Protein AF-A0A382MYG5-F1 (afdb_monomer_lite)

Radius of gyration: 11.81 Å; chains: 1; bounding box: 28×28×29 Å

InterPro domains:
  IPR041071 DAHP synthase ferredoxin-like domain [PF18152] (1-73)

Foldseek 3Di:
DKWKFDWPDDCPDPLNVVLVVVLVPDPQWDWDWDWDDDPPTIIIMIDTPGPCVPPDQVVSCPRPGTDHDDDPDD

pLDDT: mean 89.9, std 5.14, range [57.81, 94.56]

Organism: NCBI:txid408172

Sequence (74 aa):
MLVILHPNTDESAEEFKRTWKHLQGLPEIRLQKHHVQGKGQRLTEIYLIGNTTKVDSEEIESLPSVESVIRISH

Structure (mmCIF, N/CA/C/O backbone):
data_AF-A0A382MYG5-F1
#
_entry.id   AF-A0A382MYG5-F1
#
loop_
_atom_site.group_PDB
_atom_site.id
_atom_site.type_symbol
_atom_site.label_atom_id
_atom_site.label_alt_id
_atom_site.label_comp_id
_atom_site.label_asym_id
_atom_site.label_entity_id
_atom_site.label_seq_id
_atom_site.pdbx_PDB_ins_code
_atom_site.Cartn_x
_atom_site.Cartn_y
_atom_site.Cartn_z
_atom_site.occupancy
_atom_site.B_iso_or_equiv
_atom_site.auth_seq_id
_atom_site.auth_comp_id
_atom_site.auth_asym_id
_atom_site.auth_atom_id
_atom_site.pdbx_PDB_model_num
ATOM 1 N N . MET A 1 1 ? -3.553 -7.905 -9.828 1.00 92.12 1 MET A N 1
ATOM 2 C CA . MET A 1 1 ? -3.083 -8.076 -8.431 1.00 92.12 1 MET A CA 1
ATOM 3 C C . MET A 1 1 ? -3.953 -7.203 -7.539 1.00 92.12 1 MET A C 1
ATOM 5 O O . MET A 1 1 ? -4.420 -6.172 -8.005 1.00 92.12 1 MET A O 1
ATOM 9 N N . LEU A 1 2 ? -4.239 -7.637 -6.321 1.00 94.00 2 LEU A N 1
ATOM 10 C CA . LEU A 1 2 ? -5.091 -6.954 -5.355 1.00 94.00 2 LEU A CA 1
ATOM 11 C C . LEU A 1 2 ? -4.260 -6.662 -4.109 1.00 94.00 2 LEU A C 1
ATOM 13 O O . LEU A 1 2 ? -3.584 -7.552 -3.610 1.00 94.00 2 LEU A O 1
ATOM 17 N N . VAL A 1 3 ? -4.303 -5.427 -3.632 1.00 94.56 3 VAL A N 1
ATOM 18 C CA . VAL A 1 3 ? -3.609 -4.982 -2.422 1.00 94.56 3 VAL A CA 1
ATOM 19 C C . VAL A 1 3 ? -4.667 -4.590 -1.406 1.00 94.56 3 VAL A C 1
ATOM 21 O O . VAL A 1 3 ? -5.543 -3.778 -1.708 1.00 94.56 3 VAL A O 1
ATOM 24 N N . ILE A 1 4 ? -4.598 -5.177 -0.220 1.00 94.12 4 ILE A N 1
ATOM 25 C CA . ILE A 1 4 ? -5.502 -4.895 0.890 1.00 94.12 4 ILE A CA 1
ATOM 26 C C . ILE A 1 4 ? -4.725 -4.056 1.895 1.00 94.12 4 ILE A C 1
ATOM 28 O O . ILE A 1 4 ? -3.625 -4.431 2.301 1.00 94.12 4 ILE A O 1
ATOM 32 N N . LEU A 1 5 ? -5.272 -2.900 2.262 1.00 94.19 5 LEU A N 1
ATOM 33 C CA . LEU A 1 5 ? -4.693 -2.058 3.304 1.00 94.19 5 LEU A CA 1
ATOM 34 C C . LEU A 1 5 ? -5.221 -2.446 4.682 1.00 94.19 5 LEU A C 1
ATOM 36 O O . LEU A 1 5 ? -6.292 -3.046 4.794 1.00 94.19 5 LEU A O 1
ATOM 40 N N . HIS A 1 6 ? -4.513 -2.013 5.722 1.00 93.19 6 HIS A N 1
ATOM 41 C CA . HIS A 1 6 ? -4.953 -2.199 7.099 1.00 93.19 6 HIS A CA 1
ATOM 42 C C . HIS A 1 6 ? -6.374 -1.656 7.345 1.00 93.19 6 HIS A C 1
ATOM 44 O O . HIS A 1 6 ? -6.786 -0.642 6.754 1.00 93.19 6 HIS A O 1
ATOM 50 N N . PRO A 1 7 ? -7.149 -2.290 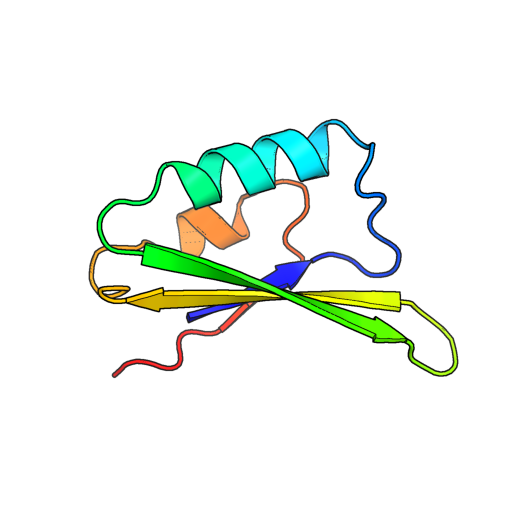8.238 1.00 90.94 7 PRO A N 1
ATOM 51 C CA . PRO A 1 7 ? -8.488 -1.835 8.562 1.00 90.94 7 PRO A CA 1
ATOM 52 C C . PRO A 1 7 ? -8.455 -0.422 9.138 1.00 90.94 7 PRO A C 1
ATOM 54 O O . PRO A 1 7 ? -7.612 -0.071 9.959 1.00 90.94 7 PRO A O 1
ATOM 57 N N . ASN A 1 8 ? -9.414 0.397 8.708 1.00 87.12 8 ASN A N 1
ATOM 58 C CA . ASN A 1 8 ? -9.532 1.803 9.090 1.00 87.12 8 ASN A CA 1
ATOM 59 C C . ASN A 1 8 ? -8.296 2.654 8.741 1.00 87.12 8 ASN A C 1
ATOM 61 O O . ASN A 1 8 ? -8.103 3.703 9.353 1.00 87.12 8 ASN A O 1
ATOM 65 N N . THR A 1 9 ? -7.501 2.245 7.739 1.00 86.31 9 THR A N 1
ATOM 66 C CA . THR A 1 9 ? -6.390 3.057 7.216 1.00 86.31 9 THR A CA 1
ATOM 67 C C . THR A 1 9 ? -6.869 4.472 6.919 1.00 86.31 9 THR A C 1
ATOM 69 O O . THR A 1 9 ? -7.867 4.666 6.218 1.00 86.31 9 THR A O 1
ATOM 72 N N . ASP A 1 10 ? -6.150 5.457 7.444 1.00 86.56 10 ASP A N 1
ATOM 73 C CA . ASP A 1 10 ? -6.411 6.861 7.178 1.00 86.56 10 ASP A CA 1
ATOM 74 C C . ASP A 1 10 ? -5.700 7.297 5.888 1.00 86.56 10 ASP A C 1
ATOM 76 O O . ASP A 1 10 ? -4.493 7.138 5.729 1.00 86.56 10 ASP A O 1
ATOM 80 N N . GLU A 1 11 ? -6.453 7.851 4.939 1.00 83.62 11 GLU A N 1
ATOM 81 C CA . GLU A 1 11 ? -5.917 8.241 3.625 1.00 83.62 11 GLU A CA 1
ATOM 82 C C . GLU A 1 11 ? -5.108 9.548 3.681 1.00 83.62 11 GLU A C 1
ATOM 84 O O . GLU A 1 11 ? -4.394 9.899 2.737 1.00 83.62 11 GLU A O 1
ATOM 89 N N . SER A 1 12 ? -5.219 10.296 4.782 1.00 86.25 12 SER A N 1
ATOM 90 C CA . SER A 1 12 ? -4.432 11.501 5.024 1.00 86.25 12 SER A CA 1
ATOM 91 C C . SER A 1 12 ? -3.085 11.195 5.687 1.00 86.25 12 SER A C 1
ATOM 93 O O . SER A 1 12 ? -2.176 12.032 5.595 1.00 86.25 12 SER A O 1
ATOM 95 N N . ALA A 1 13 ? -2.929 9.997 6.263 1.00 90.12 13 ALA A N 1
ATOM 96 C CA . ALA A 1 13 ? -1.697 9.526 6.877 1.00 90.12 13 ALA A CA 1
ATOM 97 C C . ALA A 1 13 ? -0.532 9.472 5.879 1.00 90.12 13 ALA A C 1
ATOM 99 O O . ALA A 1 13 ? -0.686 9.194 4.684 1.00 90.12 13 ALA A O 1
ATOM 100 N N . GLU A 1 14 ? 0.675 9.731 6.380 1.00 90.19 14 GLU A N 1
ATOM 101 C CA . GLU A 1 14 ? 1.889 9.697 5.562 1.00 90.19 14 GLU A CA 1
ATOM 102 C C . GLU A 1 14 ? 2.188 8.296 5.024 1.00 90.19 14 GLU A C 1
ATOM 104 O O . GLU A 1 14 ? 2.659 8.163 3.895 1.00 90.19 14 GLU A O 1
ATOM 109 N N . GLU A 1 15 ? 1.869 7.257 5.794 1.00 89.50 15 GLU A N 1
ATOM 110 C CA . GLU A 1 15 ? 2.043 5.856 5.403 1.00 89.50 15 GLU A CA 1
ATOM 111 C C . GLU A 1 15 ? 1.213 5.521 4.159 1.00 89.50 15 GLU A C 1
ATOM 113 O O . GLU A 1 15 ? 1.746 4.980 3.182 1.00 89.50 15 GLU A O 1
ATOM 118 N N . PHE A 1 16 ? -0.058 5.946 4.138 1.00 91.75 16 PHE A N 1
ATOM 119 C CA . PHE A 1 16 ? -0.931 5.750 2.984 1.00 91.75 16 PHE A CA 1
ATOM 120 C C . PHE A 1 16 ? -0.394 6.503 1.772 1.00 91.75 16 PHE A C 1
ATOM 122 O O . PHE A 1 16 ? -0.285 5.936 0.688 1.00 91.75 16 PHE A O 1
ATOM 129 N N . LYS A 1 17 ? -0.006 7.773 1.943 1.00 91.56 17 LYS A N 1
ATOM 130 C CA . LYS A 1 17 ? 0.541 8.587 0.845 1.00 91.56 17 LYS A CA 1
ATOM 131 C C . LYS A 1 17 ? 1.818 7.982 0.264 1.00 91.56 17 LYS A C 1
ATOM 133 O O . LYS A 1 17 ? 1.989 8.013 -0.953 1.00 91.56 17 LYS A O 1
ATOM 138 N N . ARG A 1 18 ? 2.700 7.426 1.104 1.00 92.06 18 ARG A N 1
ATOM 139 C CA . ARG A 1 18 ? 3.915 6.721 0.661 1.00 92.06 18 ARG A CA 1
ATOM 140 C C . ARG A 1 18 ? 3.563 5.478 -0.149 1.00 92.06 18 ARG A C 1
ATOM 142 O O . ARG A 1 18 ? 4.029 5.357 -1.279 1.00 92.06 18 ARG A O 1
ATOM 149 N N . THR A 1 19 ? 2.688 4.630 0.386 1.00 92.62 19 THR A N 1
ATOM 150 C CA . THR A 1 19 ? 2.191 3.419 -0.287 1.00 92.62 19 THR A CA 1
ATOM 151 C C . THR A 1 19 ? 1.539 3.767 -1.629 1.00 92.62 19 THR A C 1
ATOM 153 O O . THR A 1 19 ? 1.896 3.220 -2.668 1.00 92.62 19 THR A O 1
ATOM 156 N N . TRP A 1 20 ? 0.640 4.751 -1.642 1.00 92.75 20 TRP A N 1
ATOM 157 C CA . TRP A 1 20 ? -0.068 5.204 -2.837 1.00 92.75 20 TRP A CA 1
ATOM 158 C C . TRP A 1 20 ? 0.875 5.760 -3.905 1.00 92.75 20 TRP A C 1
ATOM 160 O O . TRP A 1 20 ? 0.739 5.426 -5.080 1.00 92.75 20 TRP A O 1
ATOM 170 N N . LYS A 1 21 ? 1.861 6.574 -3.510 1.00 92.62 21 LYS A N 1
ATOM 171 C CA . LYS A 1 21 ? 2.860 7.123 -4.433 1.00 92.62 21 LYS A CA 1
ATOM 172 C C . LYS A 1 21 ? 3.724 6.024 -5.053 1.00 92.62 21 LYS A C 1
ATOM 174 O O . LYS A 1 21 ? 4.010 6.102 -6.245 1.00 92.62 21 LYS A O 1
ATOM 179 N N . HIS A 1 22 ? 4.108 5.015 -4.268 1.00 92.50 22 HIS A N 1
ATOM 180 C CA . HIS A 1 22 ? 4.849 3.851 -4.764 1.00 92.50 22 HIS A CA 1
ATOM 181 C C . HIS A 1 22 ? 4.037 3.094 -5.814 1.00 92.50 22 HIS A C 1
ATOM 183 O O . HIS A 1 22 ? 4.492 2.908 -6.940 1.00 92.50 22 HIS A O 1
ATOM 189 N N . LEU A 1 23 ? 2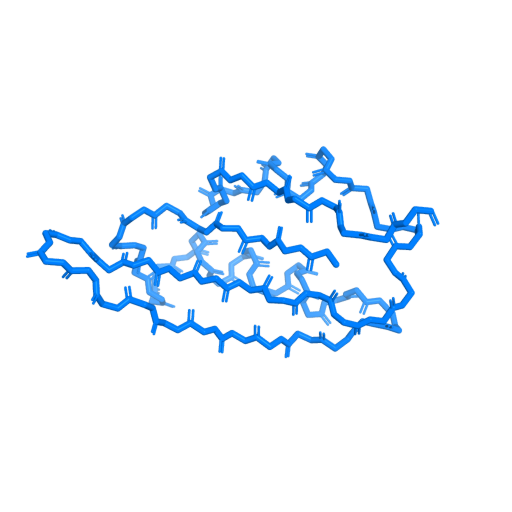.779 2.779 -5.491 1.00 91.31 23 LEU A N 1
ATOM 190 C CA . LEU A 1 23 ? 1.859 2.108 -6.408 1.00 91.31 23 LEU A CA 1
ATOM 191 C C . LEU A 1 23 ? 1.615 2.920 -7.690 1.00 91.31 23 LEU A C 1
ATOM 193 O O . LEU A 1 23 ? 1.514 2.344 -8.770 1.00 91.31 23 LEU A O 1
ATOM 197 N N . GLN A 1 24 ? 1.516 4.251 -7.597 1.00 91.56 24 GLN A N 1
ATOM 198 C CA . GLN A 1 24 ? 1.324 5.124 -8.764 1.00 91.56 24 GLN A CA 1
ATOM 199 C C . GLN A 1 24 ? 2.556 5.182 -9.674 1.00 91.56 24 GLN A C 1
ATOM 201 O O . GLN A 1 24 ? 2.420 5.523 -10.847 1.00 91.56 24 GLN A O 1
ATOM 206 N N . GLY A 1 25 ? 3.741 4.871 -9.146 1.00 90.25 25 GLY A N 1
ATOM 207 C CA . GLY A 1 25 ? 4.984 4.801 -9.910 1.00 90.25 25 GLY A CA 1
ATOM 208 C C . GLY A 1 25 ? 5.129 3.527 -10.744 1.00 90.25 25 GLY A C 1
ATOM 209 O O . GLY A 1 25 ? 6.049 3.448 -11.557 1.00 90.25 25 GLY A O 1
ATOM 210 N N . LEU A 1 26 ? 4.243 2.541 -10.569 1.00 90.06 26 LEU A N 1
ATOM 211 C CA . LEU A 1 26 ? 4.321 1.277 -11.291 1.00 90.06 26 LEU A CA 1
ATOM 212 C C . LEU A 1 26 ? 3.992 1.476 -12.785 1.00 90.06 26 LEU A C 1
ATOM 214 O O . LEU A 1 26 ? 2.895 1.935 -13.123 1.00 90.06 26 LEU A O 1
ATOM 218 N N . PRO A 1 27 ? 4.907 1.118 -13.704 1.00 88.12 27 PRO A N 1
ATOM 219 C CA . PRO A 1 27 ? 4.675 1.261 -15.135 1.00 88.12 27 PRO A CA 1
ATOM 220 C C . PRO A 1 27 ? 3.648 0.238 -15.627 1.00 88.12 27 PRO A C 1
ATOM 222 O O . PRO A 1 27 ? 3.617 -0.896 -15.159 1.00 88.12 27 PRO A O 1
ATOM 225 N N . GLU A 1 28 ? 2.829 0.624 -16.608 1.00 88.06 28 GLU A N 1
ATOM 226 C CA . GLU A 1 28 ? 1.823 -0.255 -17.237 1.00 88.06 28 GLU A CA 1
ATOM 227 C C . GLU A 1 28 ? 0.775 -0.834 -16.260 1.00 88.06 28 GLU A C 1
ATOM 229 O O . GLU A 1 28 ? 0.089 -1.811 -16.579 1.00 88.06 28 GLU A O 1
ATOM 234 N N . ILE A 1 29 ? 0.624 -0.222 -15.080 1.00 91.81 29 ILE A N 1
ATOM 235 C CA . ILE A 1 29 ? -0.375 -0.574 -14.072 1.00 91.81 29 ILE A CA 1
ATOM 236 C C . ILE A 1 29 ? -1.363 0.577 -13.907 1.00 91.81 29 ILE A C 1
ATOM 238 O O . ILE A 1 29 ? -1.004 1.717 -13.618 1.00 91.81 29 ILE A O 1
ATOM 242 N N . ARG A 1 30 ? -2.648 0.259 -14.027 1.00 91.69 30 ARG A N 1
ATOM 243 C CA . ARG A 1 30 ? -3.741 1.128 -13.611 1.00 91.69 30 ARG A CA 1
ATOM 244 C C . ARG A 1 30 ? -4.160 0.756 -12.196 1.00 91.69 30 ARG A C 1
ATOM 246 O O . ARG A 1 30 ? -4.541 -0.384 -11.938 1.00 91.69 30 ARG A O 1
ATOM 253 N N . LEU A 1 31 ? -4.145 1.738 -11.3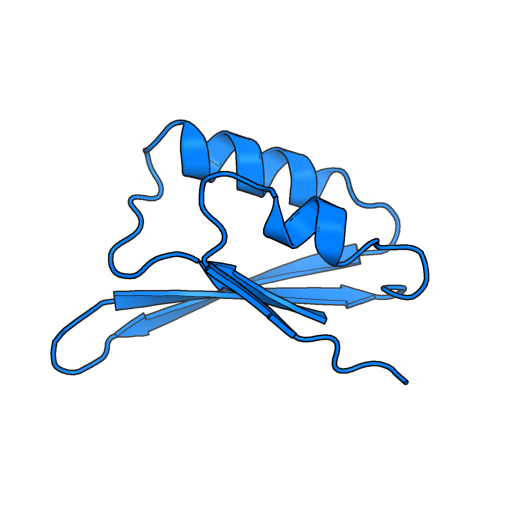02 1.00 93.56 31 LEU A N 1
ATOM 254 C CA . LEU A 1 31 ? -4.675 1.586 -9.952 1.00 93.56 31 LEU A CA 1
ATOM 255 C C . LEU A 1 31 ? -6.171 1.885 -9.923 1.00 93.56 31 LEU A C 1
ATOM 257 O O . LEU A 1 31 ? -6.621 2.903 -10.455 1.00 93.56 31 LEU A O 1
ATOM 261 N N . GLN A 1 32 ? -6.932 1.040 -9.241 1.00 93.56 32 GLN A N 1
ATOM 262 C CA . GLN A 1 32 ? -8.329 1.293 -8.920 1.00 93.56 32 GLN A CA 1
ATOM 263 C C . GLN A 1 32 ? -8.551 1.040 -7.434 1.00 93.56 32 GLN A C 1
ATOM 265 O O . GLN A 1 32 ? -8.449 -0.087 -6.965 1.00 93.56 32 GLN A O 1
ATOM 270 N N . LYS A 1 33 ? -8.847 2.106 -6.694 1.00 93.19 33 LYS A N 1
ATOM 271 C CA . LYS A 1 33 ? -9.138 2.041 -5.262 1.00 93.19 33 LYS A CA 1
ATOM 272 C C . LYS A 1 33 ? -10.623 1.777 -5.038 1.00 93.19 33 LYS A C 1
ATOM 274 O O . LYS A 1 33 ? -11.462 2.391 -5.696 1.00 93.19 33 LYS A O 1
ATOM 279 N N . HIS A 1 34 ? -10.931 0.924 -4.077 1.00 93.62 34 HIS A N 1
ATOM 280 C CA . HIS A 1 34 ? -12.275 0.583 -3.656 1.00 93.62 34 HIS A CA 1
ATOM 281 C C . HIS A 1 34 ? -12.364 0.632 -2.129 1.00 93.62 34 HIS A C 1
ATOM 283 O O . HIS A 1 34 ? -11.468 0.170 -1.427 1.00 93.62 34 HIS A O 1
ATOM 289 N N . HIS A 1 35 ? -13.437 1.228 -1.617 1.00 91.12 35 HIS A N 1
ATOM 290 C CA . HIS A 1 35 ? -13.706 1.292 -0.186 1.00 91.12 35 HIS A CA 1
ATOM 291 C C . HIS A 1 35 ? -14.874 0.379 0.140 1.00 91.12 35 HIS A C 1
ATOM 293 O O . HIS A 1 35 ? -15.973 0.558 -0.384 1.00 91.12 35 HIS A O 1
ATOM 299 N N . VAL A 1 36 ? -14.635 -0.567 1.039 1.00 90.94 36 VAL A N 1
ATOM 300 C CA . VAL A 1 36 ? -15.636 -1.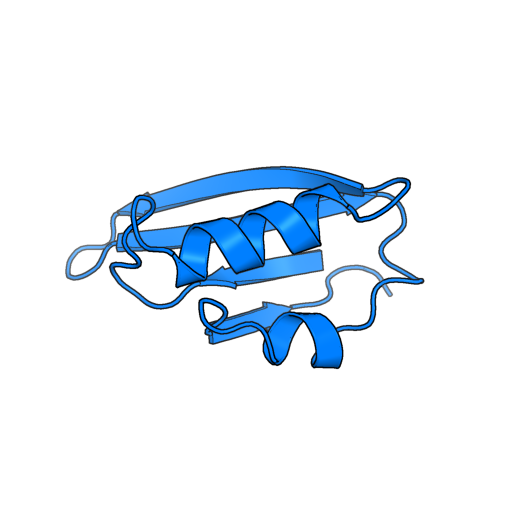521 1.495 1.00 90.94 36 VAL A CA 1
ATOM 301 C C . VAL A 1 36 ? -15.961 -1.203 2.949 1.00 90.94 36 VAL A C 1
ATOM 303 O O . VAL A 1 36 ? -15.142 -1.391 3.848 1.00 90.94 36 VAL A O 1
ATOM 306 N N . GLN A 1 37 ? -17.168 -0.693 3.190 1.00 89.25 37 GLN A N 1
ATOM 307 C CA . GLN A 1 37 ? -17.661 -0.456 4.543 1.00 89.25 37 GLN A CA 1
ATOM 308 C C . GLN A 1 37 ? -18.268 -1.750 5.094 1.00 89.25 37 GLN A C 1
ATOM 310 O O . GLN A 1 37 ? -19.386 -2.129 4.744 1.00 89.25 37 GLN A O 1
ATOM 315 N N . GLY A 1 38 ? -17.527 -2.432 5.966 1.00 85.75 38 GLY A N 1
ATOM 316 C CA . GLY A 1 38 ? -18.044 -3.555 6.738 1.00 85.75 38 GLY A CA 1
ATOM 317 C C . GLY A 1 38 ? -18.888 -3.093 7.929 1.00 85.75 38 GLY A C 1
ATOM 318 O O . GLY A 1 38 ? -18.970 -1.904 8.247 1.00 85.75 38 GLY A O 1
ATOM 319 N N . LYS A 1 39 ? -19.484 -4.057 8.641 1.00 83.56 39 LYS A N 1
ATOM 320 C CA . LYS A 1 39 ? -20.289 -3.784 9.848 1.00 83.56 39 LYS A CA 1
ATOM 321 C C . LYS A 1 39 ? -19.471 -3.243 11.030 1.00 83.56 39 LYS A C 1
ATOM 323 O O . LYS A 1 39 ? -20.042 -2.571 11.877 1.00 83.56 39 LYS A O 1
ATOM 328 N N . GLY A 1 40 ? -18.174 -3.554 11.097 1.00 84.19 40 GLY A N 1
ATOM 329 C CA . GLY A 1 40 ? -17.292 -3.143 12.199 1.00 84.19 40 GLY A CA 1
ATOM 330 C C . GLY A 1 40 ? -16.046 -2.359 11.782 1.00 84.19 40 GLY A C 1
ATOM 331 O O . GLY A 1 40 ? -15.458 -1.688 12.619 1.00 84.19 40 GLY A O 1
ATOM 332 N N . GLN A 1 41 ? -15.643 -2.417 10.510 1.00 88.06 41 GLN A N 1
ATOM 333 C CA . GLN A 1 41 ? -14.434 -1.749 10.023 1.00 88.06 41 GLN A CA 1
ATOM 334 C C . GLN A 1 41 ? -14.549 -1.376 8.546 1.00 88.06 41 GLN A C 1
ATOM 336 O O . GLN A 1 41 ? -15.273 -2.030 7.787 1.00 88.06 41 GLN A O 1
ATOM 341 N N . ARG A 1 42 ? -13.822 -0.328 8.150 1.00 89.88 42 ARG A N 1
ATOM 342 C CA . ARG A 1 42 ? -13.647 0.070 6.751 1.00 89.88 42 ARG A CA 1
ATOM 343 C C . ARG A 1 42 ? -12.407 -0.614 6.188 1.00 89.88 42 ARG A C 1
ATOM 345 O O . ARG A 1 42 ? -11.327 -0.478 6.758 1.00 89.88 42 ARG A O 1
ATOM 352 N N . LEU A 1 43 ? -12.562 -1.305 5.067 1.00 92.44 43 LEU A N 1
ATOM 353 C CA . LEU A 1 43 ? -11.457 -1.870 4.302 1.00 92.44 43 LEU A CA 1
ATOM 354 C C . LEU A 1 43 ? -11.211 -1.032 3.050 1.00 92.44 43 LEU A C 1
ATOM 356 O O . LEU A 1 43 ? -12.150 -0.532 2.423 1.00 92.44 43 LEU A O 1
ATOM 360 N N . THR A 1 44 ? -9.939 -0.901 2.693 1.00 92.56 44 THR A N 1
ATOM 361 C CA . THR A 1 44 ? -9.510 -0.234 1.466 1.00 92.56 44 THR A CA 1
ATOM 362 C C . THR A 1 44 ? -8.775 -1.245 0.607 1.00 92.56 44 THR A C 1
ATOM 364 O O . THR A 1 44 ? -7.724 -1.758 0.984 1.00 92.56 44 THR A O 1
ATOM 367 N N . GLU A 1 45 ? -9.341 -1.517 -0.559 1.00 94.38 45 GLU A N 1
ATOM 368 C CA . GLU A 1 45 ? -8.805 -2.438 -1.549 1.00 94.38 45 GLU A CA 1
ATOM 369 C C . GLU A 1 45 ? -8.247 -1.636 -2.724 1.00 94.38 45 GLU A C 1
ATOM 371 O O . GLU A 1 45 ? -8.887 -0.703 -3.216 1.00 94.38 45 GLU A O 1
ATOM 376 N N . ILE A 1 46 ? -7.065 -1.993 -3.215 1.00 94.00 46 ILE A N 1
ATOM 377 C CA . ILE A 1 46 ? -6.466 -1.380 -4.399 1.00 94.00 46 ILE A CA 1
ATOM 378 C C . ILE A 1 46 ? -6.212 -2.471 -5.432 1.00 94.00 46 ILE A C 1
ATOM 380 O O . ILE A 1 46 ? -5.381 -3.360 -5.259 1.00 94.00 46 ILE A O 1
ATOM 384 N N . TYR A 1 47 ? -6.925 -2.380 -6.544 1.00 93.75 47 TYR A N 1
ATOM 385 C CA . TYR A 1 47 ? -6.736 -3.237 -7.699 1.00 93.75 47 TYR A CA 1
ATOM 386 C C . TYR A 1 47 ? -5.609 -2.672 -8.561 1.00 93.75 47 TYR A C 1
ATOM 388 O O . TYR A 1 47 ? -5.676 -1.533 -9.026 1.00 93.75 47 TYR A O 1
ATOM 396 N N . LEU A 1 48 ? -4.589 -3.491 -8.798 1.00 92.69 48 LEU A N 1
ATOM 397 C CA . LEU A 1 48 ? -3.533 -3.258 -9.776 1.00 92.69 48 LEU A CA 1
ATOM 398 C C . LEU A 1 48 ? -3.923 -4.013 -11.046 1.00 92.69 48 LEU A C 1
ATOM 400 O O . LEU A 1 48 ? -3.855 -5.250 -11.101 1.00 92.69 48 LEU A O 1
ATOM 404 N N . ILE A 1 49 ? -4.368 -3.255 -12.046 1.00 91.25 49 ILE A N 1
ATOM 405 C CA . ILE A 1 49 ? -4.898 -3.752 -13.315 1.00 91.25 49 ILE A CA 1
ATOM 406 C C . ILE A 1 49 ? -3.889 -3.419 -14.413 1.00 91.25 49 ILE A C 1
ATOM 408 O O . ILE A 1 49 ? -3.649 -2.250 -14.698 1.00 91.25 49 ILE A O 1
ATOM 412 N N . GLY A 1 50 ? -3.296 -4.432 -15.037 1.00 89.62 50 GLY A N 1
ATOM 413 C CA . GLY A 1 50 ? -2.263 -4.251 -16.055 1.00 89.62 50 GLY A CA 1
ATOM 414 C C . GLY A 1 50 ? -1.242 -5.380 -16.023 1.00 89.62 50 GLY A C 1
ATOM 415 O O . GLY A 1 50 ? -1.553 -6.487 -15.574 1.00 89.62 50 GLY A O 1
ATOM 416 N N . ASN A 1 51 ? -0.016 -5.103 -16.470 1.00 87.62 51 ASN A N 1
ATOM 417 C CA . ASN A 1 51 ? 1.062 -6.091 -16.480 1.00 87.62 51 ASN A CA 1
ATOM 418 C C . ASN A 1 51 ? 1.686 -6.274 -15.086 1.00 87.62 51 ASN A C 1
ATOM 420 O O . ASN A 1 51 ? 2.775 -5.786 -14.793 1.00 87.62 51 ASN A O 1
ATOM 424 N N . THR A 1 52 ? 1.002 -7.017 -14.215 1.00 85.88 52 THR A N 1
ATOM 425 C CA . THR A 1 52 ? 1.473 -7.281 -12.846 1.00 85.88 52 THR A CA 1
ATOM 426 C C . THR A 1 52 ? 2.573 -8.337 -12.769 1.00 85.88 52 THR A C 1
ATOM 428 O O . THR A 1 52 ? 3.016 -8.663 -11.676 1.00 85.88 52 THR A O 1
ATOM 431 N N . THR A 1 53 ? 3.026 -8.893 -13.896 1.00 83.00 53 THR A N 1
ATOM 432 C CA . THR A 1 53 ? 4.042 -9.958 -13.923 1.00 83.00 53 THR A CA 1
ATOM 433 C C . THR A 1 53 ? 5.362 -9.483 -13.325 1.00 83.00 53 THR A C 1
ATOM 435 O O . THR A 1 53 ? 5.978 -10.217 -12.560 1.00 83.00 53 THR A O 1
ATOM 438 N N . LYS A 1 54 ? 5.735 -8.231 -13.622 1.00 82.88 54 LYS A N 1
ATOM 439 C CA . LYS A 1 54 ? 6.960 -7.567 -13.151 1.00 82.88 54 LYS A CA 1
ATOM 440 C C . LYS A 1 54 ? 6.833 -6.929 -11.761 1.00 82.88 54 LYS A C 1
ATOM 442 O O . LYS A 1 54 ? 7.812 -6.381 -11.274 1.00 82.88 54 LYS A O 1
ATOM 447 N N . VAL A 1 55 ? 5.639 -6.939 -11.163 1.00 87.19 55 VAL A N 1
ATOM 448 C CA . VAL A 1 55 ? 5.398 -6.335 -9.845 1.00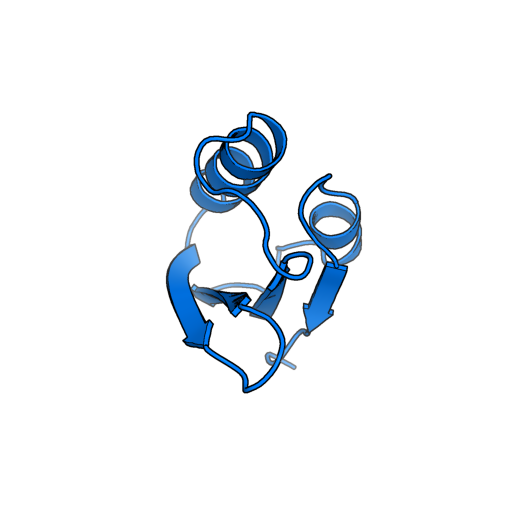 87.19 55 VAL A CA 1
ATOM 449 C C . VAL A 1 55 ? 5.720 -7.366 -8.775 1.00 87.19 55 VAL A C 1
ATOM 451 O O . VAL A 1 55 ? 5.053 -8.399 -8.701 1.00 87.19 55 VAL A O 1
ATOM 454 N N . ASP A 1 56 ? 6.726 -7.094 -7.959 1.00 89.25 56 ASP A N 1
ATOM 455 C CA . ASP A 1 56 ? 7.100 -7.975 -6.861 1.00 89.25 56 ASP A CA 1
ATOM 456 C C . ASP A 1 56 ? 6.066 -7.887 -5.729 1.00 89.25 56 ASP A C 1
ATOM 458 O O . ASP A 1 56 ? 5.751 -6.798 -5.257 1.00 89.25 56 ASP A O 1
ATOM 462 N N . SER A 1 57 ? 5.464 -9.012 -5.337 1.00 89.81 57 SER A N 1
ATOM 463 C CA . SER A 1 57 ? 4.438 -9.006 -4.287 1.00 89.81 57 SER A CA 1
ATOM 464 C C . SER A 1 57 ? 5.023 -8.745 -2.904 1.00 89.81 57 SER A C 1
ATOM 466 O O . SER A 1 57 ? 4.383 -8.036 -2.134 1.00 89.81 57 SER A O 1
ATOM 468 N N . GLU A 1 58 ? 6.225 -9.251 -2.615 1.00 89.69 58 GLU A N 1
ATOM 469 C CA . GLU A 1 58 ? 6.874 -9.075 -1.312 1.00 89.69 58 GLU A CA 1
ATOM 470 C C . GLU A 1 58 ? 7.255 -7.604 -1.093 1.00 89.69 58 GLU A C 1
ATOM 472 O O . GLU A 1 58 ? 7.065 -7.063 -0.005 1.00 89.69 58 GLU A O 1
ATOM 477 N N . GLU A 1 59 ? 7.701 -6.912 -2.147 1.00 90.94 59 GLU A N 1
ATOM 478 C CA . GLU A 1 59 ? 7.959 -5.469 -2.116 1.00 90.94 59 GLU A CA 1
ATOM 479 C C . GLU A 1 59 ? 6.696 -4.676 -1.749 1.00 90.94 59 GLU A C 1
ATOM 481 O O . GLU A 1 59 ? 6.750 -3.770 -0.914 1.00 90.94 59 GLU A O 1
ATOM 486 N N . ILE A 1 60 ? 5.549 -5.023 -2.346 1.00 92.06 60 ILE A N 1
ATOM 487 C CA . ILE A 1 60 ? 4.278 -4.351 -2.056 1.00 92.06 60 ILE A CA 1
ATOM 488 C C . ILE A 1 60 ? 3.768 -4.706 -0.653 1.00 92.06 60 ILE A C 1
ATOM 490 O O . ILE A 1 60 ? 3.256 -3.822 0.031 1.00 92.06 60 ILE A O 1
ATOM 494 N N . GLU A 1 61 ? 3.926 -5.952 -0.197 1.00 92.69 61 GLU A N 1
ATOM 495 C CA . GLU A 1 61 ? 3.583 -6.370 1.175 1.00 92.69 61 GLU A CA 1
ATOM 496 C C . GLU A 1 61 ? 4.440 -5.678 2.232 1.00 92.69 61 GLU A C 1
ATOM 498 O O . GLU A 1 61 ? 3.975 -5.434 3.340 1.00 92.69 61 GLU A O 1
ATOM 503 N N . SER A 1 62 ? 5.667 -5.294 1.885 1.00 92.19 62 SER A N 1
ATOM 504 C CA . SER A 1 62 ? 6.563 -4.585 2.794 1.00 92.19 62 SER A CA 1
ATOM 505 C C . SER A 1 62 ? 6.229 -3.089 2.953 1.00 92.19 62 SER A C 1
ATOM 507 O O . SER A 1 62 ? 6.921 -2.388 3.701 1.00 92.19 62 SER A O 1
ATOM 509 N N . LEU A 1 63 ? 5.206 -2.571 2.259 1.00 92.94 63 LEU A N 1
ATOM 510 C CA . LEU A 1 63 ? 4.757 -1.182 2.385 1.00 92.94 63 LEU A CA 1
ATOM 511 C C . LEU A 1 63 ? 3.979 -0.961 3.696 1.00 92.94 63 LEU A C 1
ATOM 513 O O . LEU A 1 63 ? 3.166 -1.792 4.087 1.00 92.94 63 LEU A O 1
ATOM 517 N N . PRO A 1 64 ? 4.134 0.205 4.347 1.00 89.38 64 PRO A N 1
ATOM 518 C CA . PRO A 1 64 ? 3.667 0.422 5.721 1.00 89.38 64 PRO A CA 1
ATOM 519 C C . PRO A 1 64 ? 2.143 0.381 5.900 1.00 89.38 64 PRO A C 1
ATOM 521 O O . PRO A 1 64 ? 1.661 0.162 7.002 1.00 89.38 64 PRO A O 1
ATOM 524 N N . SER A 1 65 ? 1.362 0.622 4.843 1.00 91.81 65 SER A N 1
ATOM 525 C CA . SER A 1 65 ? -0.107 0.591 4.922 1.00 91.81 65 SER A CA 1
ATOM 526 C C . SER A 1 65 ? -0.726 -0.703 4.407 1.00 91.81 65 SER A C 1
ATOM 528 O O . SER A 1 65 ? -1.953 -0.807 4.389 1.00 91.81 65 SER A O 1
ATOM 530 N N . VAL A 1 66 ? 0.089 -1.647 3.935 1.00 94.19 66 VAL A N 1
ATOM 531 C CA . VAL A 1 66 ? -0.379 -2.871 3.284 1.00 94.19 66 VAL A CA 1
ATOM 532 C C . VAL A 1 66 ? -0.503 -3.983 4.313 1.00 94.19 66 VAL A C 1
ATOM 534 O O . VAL A 1 66 ? 0.427 -4.277 5.049 1.00 94.19 66 VAL A O 1
ATOM 537 N N . GLU A 1 67 ? -1.671 -4.614 4.338 1.00 93.88 67 GLU A N 1
ATOM 538 C CA . GLU A 1 67 ? -1.943 -5.770 5.187 1.00 93.88 67 GLU A CA 1
ATOM 539 C C . GLU A 1 67 ? -1.680 -7.085 4.457 1.00 93.88 67 GLU A C 1
ATOM 541 O O . GLU A 1 67 ? -1.188 -8.044 5.048 1.00 93.88 67 GLU A O 1
ATOM 546 N N . SER A 1 68 ? -2.048 -7.164 3.177 1.00 93.38 68 SER A N 1
ATOM 547 C CA . SER A 1 68 ? -1.871 -8.372 2.366 1.00 93.38 68 SER A CA 1
ATOM 548 C C . SER A 1 68 ? -1.912 -8.059 0.874 1.00 93.38 68 SER A C 1
ATOM 550 O O . SER A 1 68 ? -2.632 -7.155 0.431 1.00 93.38 68 SER A O 1
ATOM 552 N N . VAL A 1 69 ? -1.200 -8.860 0.079 1.00 93.69 69 VAL A N 1
ATOM 553 C CA . VAL A 1 69 ? -1.223 -8.780 -1.388 1.00 93.69 69 VAL A CA 1
ATOM 554 C C . VAL A 1 69 ? -1.659 -10.110 -1.988 1.00 93.69 69 VAL A C 1
ATOM 556 O O . VAL A 1 69 ? -1.130 -11.172 -1.690 1.00 93.69 69 VAL A O 1
ATOM 559 N N . ILE A 1 70 ? -2.632 -10.053 -2.894 1.00 92.38 70 ILE A N 1
ATOM 560 C CA . ILE A 1 70 ? -3.192 -11.218 -3.576 1.00 92.38 70 ILE A CA 1
ATOM 561 C C . ILE A 1 70 ? -2.919 -11.090 -5.074 1.00 92.38 70 ILE A C 1
ATOM 563 O O . ILE A 1 70 ? -3.437 -10.210 -5.773 1.00 92.38 70 ILE A O 1
ATOM 567 N N . ARG A 1 71 ? -2.110 -11.997 -5.619 1.00 89.94 71 ARG A N 1
ATOM 568 C CA . ARG A 1 71 ? -1.876 -12.075 -7.063 1.00 89.94 71 ARG A CA 1
ATOM 569 C C . ARG A 1 71 ? -2.982 -12.905 -7.723 1.00 89.94 71 ARG A C 1
ATOM 571 O O . ARG A 1 71 ? -3.160 -14.073 -7.418 1.00 89.94 71 ARG A O 1
ATOM 578 N N . ILE A 1 72 ? -3.726 -12.273 -8.632 1.00 86.62 72 ILE A N 1
ATOM 579 C CA . ILE A 1 72 ? -4.825 -12.905 -9.391 1.00 86.62 72 ILE A CA 1
ATOM 580 C C . ILE A 1 72 ? -4.319 -13.478 -10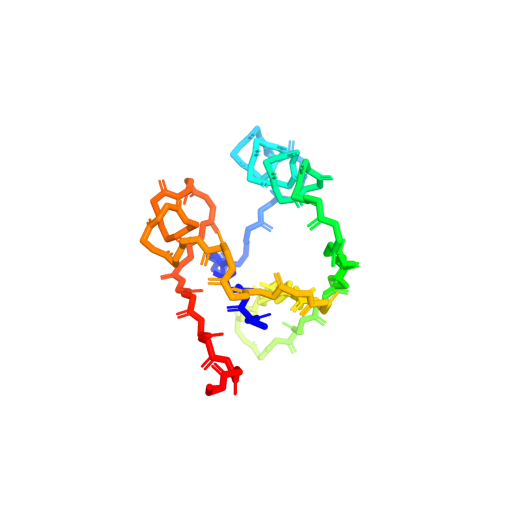.730 1.00 86.62 72 ILE A C 1
ATOM 582 O O . ILE A 1 72 ? -4.884 -14.427 -11.259 1.00 86.62 72 ILE A O 1
ATOM 586 N N . SER A 1 73 ? -3.258 -12.891 -11.286 1.00 74.56 73 SER A N 1
ATOM 587 C CA . SER A 1 73 ? -2.688 -13.262 -12.585 1.00 74.56 73 SER A CA 1
ATOM 588 C C . SER A 1 73 ? -1.728 -14.449 -12.429 1.00 74.56 73 SER A C 1
ATOM 590 O O . SER A 1 73 ? -0.821 -14.368 -11.597 1.00 74.56 73 SER A O 1
ATOM 592 N N . HIS A 1 74 ? -1.933 -15.506 -13.218 1.00 57.81 74 HIS A N 1
ATOM 593 C CA . HIS A 1 74 ? -1.128 -16.735 -13.253 1.00 57.81 74 HIS A CA 1
ATOM 594 C C . HIS A 1 74 ? -0.035 -16.665 -14.325 1.00 57.81 74 HIS A C 1
ATOM 596 O O . HIS A 1 74 ? -0.310 -16.059 -15.387 1.00 57.81 74 HIS A O 1
#

Secondary structure (DSSP, 8-state):
-EEEEPTT--TTSHHHHHHHHHHHT-TTEEEEEEEEE-SS-EEEEEEEEE-GGGS-HHHHHTSTTEEEEE----